Protein AF-A0A7Z2VV86-F1 (afdb_monomer_lite)

Foldseek 3Di:
DDDDDDDDPDDPPAPLDPVLLVVLLVVLLVVLLVLLLVLLVVLLPPDPPPSVVVLVVSLVVSLVVSCVSRLNDPVSLVPDDPQLSVLLVVLVVVVVVVVVVPPPDPVNVVVVCVVVPVVVVVPPCVPPCPVVVSVVVSVVSSVVSSVVSSVSSVSSSVSSVRSSVSVVVD

Organism: NCBI:txid2728020

Radius of gyration: 20.59 Å; chains: 1; bounding box: 60×25×56 Å

Secondary structure (DSSP, 8-state):
----------------SHHHHHHHHHHHHHHHH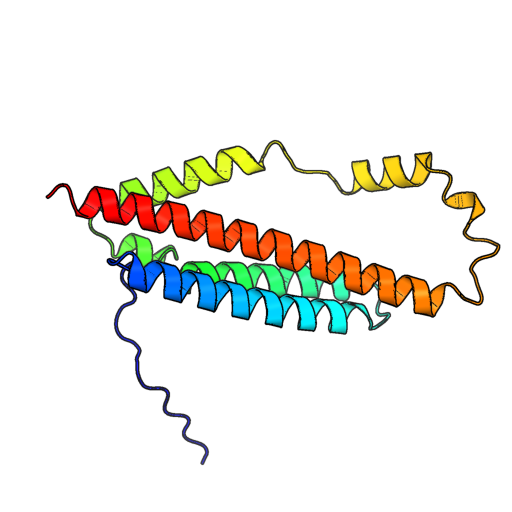HHHHHHHHHTTS--TTHHHHHHHHHHHHHHHHHHHHHT-SHHHHTTS-HHHHHHHHHHHHHHHHHHGGG---HHHHHHHHHHTTGGGTTTT-TTTHHHHHHHHHHHHHHHHHHHHHHHHHHHHHHHHHHHHHHHTT-

Sequence (170 aa):
MFKKKAKGGELVLLPVSSADLEKVREHCRAMVRKRAAIAAGVSAIPLPGIDVVSDLSSFAMMVEEINHAFGLTPDQIERLQPRMRVAAYQAVAALGGTLVGKLVTKELVLKLLQKSGARLVAKSAARVVPLAGQIASAAIGFALFRQMGYQHVEACTRVAQEVVLEAGKD

Structure (mmCIF, N/CA/C/O backbone):
data_AF-A0A7Z2VV86-F1
#
_entry.id   AF-A0A7Z2VV86-F1
#
loop_
_atom_site.group_PDB
_atom_site.id
_atom_site.type_symbol
_atom_site.label_atom_id
_atom_site.label_alt_id
_atom_site.label_comp_id
_atom_site.label_asym_id
_atom_site.label_entity_id
_atom_site.label_seq_id
_atom_site.pdbx_PDB_ins_code
_atom_site.Cartn_x
_atom_site.Cartn_y
_atom_site.Cartn_z
_atom_site.occupancy
_atom_site.B_iso_or_equiv
_atom_site.auth_seq_id
_atom_site.auth_comp_id
_atom_site.auth_asym_id
_atom_site.auth_atom_id
_atom_site.pdbx_PDB_model_num
ATOM 1 N N . MET A 1 1 ? -29.484 8.783 -21.612 1.00 36.69 1 MET A N 1
ATOM 2 C CA . MET A 1 1 ? -30.058 7.964 -20.520 1.00 36.69 1 MET A CA 1
ATOM 3 C C . MET A 1 1 ? -29.166 6.755 -20.266 1.00 36.69 1 MET A C 1
ATOM 5 O O . MET A 1 1 ? -29.299 5.773 -20.970 1.00 36.69 1 MET A O 1
ATOM 9 N N . PHE A 1 2 ? -28.270 6.806 -19.277 1.00 36.69 2 PHE A N 1
ATOM 10 C CA . PHE A 1 2 ? -27.655 5.603 -18.698 1.00 36.69 2 PHE A CA 1
ATOM 11 C C . PHE A 1 2 ? -27.577 5.797 -17.188 1.00 36.69 2 PHE A C 1
ATOM 13 O O . PHE A 1 2 ? -26.669 6.409 -16.636 1.00 36.69 2 PHE A O 1
ATOM 20 N N . LYS A 1 3 ? -28.645 5.346 -16.535 1.00 37.84 3 LYS A N 1
ATOM 21 C CA . LYS A 1 3 ? -28.881 5.434 -15.100 1.00 37.84 3 LYS A CA 1
ATOM 22 C C . LYS A 1 3 ? -28.173 4.249 -14.447 1.00 37.84 3 LYS A C 1
ATOM 24 O O . LYS A 1 3 ? -28.742 3.165 -14.363 1.00 37.84 3 LYS A O 1
ATOM 29 N N . LYS A 1 4 ? -26.927 4.429 -14.003 1.00 35.81 4 LYS A N 1
ATOM 30 C CA . LYS A 1 4 ? -26.238 3.417 -13.193 1.00 35.81 4 LYS A CA 1
ATOM 31 C C . LYS A 1 4 ? -26.683 3.574 -11.738 1.00 35.81 4 LYS A C 1
ATOM 33 O O . LYS A 1 4 ? -26.116 4.350 -10.981 1.00 35.81 4 LYS A O 1
ATOM 38 N N . LYS A 1 5 ? -27.745 2.854 -11.363 1.00 39.16 5 LYS A N 1
ATOM 39 C CA . LYS A 1 5 ? -28.044 2.562 -9.956 1.00 39.16 5 LYS A CA 1
ATOM 40 C C . LYS A 1 5 ? -26.998 1.565 -9.454 1.00 39.16 5 LYS A C 1
ATOM 42 O O . LYS A 1 5 ? -27.021 0.413 -9.873 1.00 39.16 5 LYS A O 1
ATOM 47 N N . ALA A 1 6 ? -26.140 1.987 -8.534 1.00 34.81 6 ALA A N 1
ATOM 48 C CA . ALA A 1 6 ? -25.499 1.082 -7.590 1.00 34.81 6 ALA A CA 1
ATOM 49 C C . ALA A 1 6 ? -26.159 1.316 -6.225 1.00 34.81 6 ALA A C 1
ATOM 51 O O . ALA A 1 6 ? -26.020 2.376 -5.622 1.00 34.81 6 ALA A O 1
ATOM 52 N N . LYS A 1 7 ? -26.981 0.343 -5.822 1.00 35.88 7 LYS A N 1
ATOM 53 C CA . LYS A 1 7 ? -27.509 0.180 -4.464 1.00 35.88 7 LYS A CA 1
ATOM 54 C C . LYS A 1 7 ? -26.344 -0.074 -3.500 1.00 35.88 7 LYS A C 1
ATOM 56 O O . LYS A 1 7 ? -25.443 -0.824 -3.864 1.00 35.88 7 LYS A O 1
ATOM 61 N N . GLY A 1 8 ? -26.458 0.430 -2.271 1.00 29.48 8 GLY A N 1
ATOM 62 C CA . GLY A 1 8 ? -25.732 -0.116 -1.117 1.00 29.48 8 GLY A CA 1
ATOM 63 C C . GLY A 1 8 ? -24.716 0.812 -0.459 1.00 29.48 8 GLY A C 1
ATOM 64 O O . GLY A 1 8 ? -23.644 0.356 -0.089 1.00 29.48 8 GLY A O 1
ATOM 65 N N . GLY A 1 9 ? -25.034 2.100 -0.317 1.00 33.22 9 GLY A N 1
ATOM 66 C CA . GLY A 1 9 ? -24.414 2.939 0.708 1.00 33.22 9 GLY A CA 1
ATOM 67 C C . GLY A 1 9 ? -25.098 2.669 2.044 1.00 33.22 9 GLY A C 1
ATOM 68 O O . GLY A 1 9 ? -25.996 3.409 2.427 1.00 33.22 9 GLY A O 1
ATOM 69 N N . GLU A 1 10 ? -24.723 1.580 2.704 1.00 38.56 10 GLU A N 1
ATOM 70 C CA . GLU A 1 10 ? -25.047 1.330 4.106 1.00 38.56 10 GLU A CA 1
ATOM 71 C C . GLU A 1 10 ? -23.717 1.364 4.856 1.00 38.56 10 GLU A C 1
ATOM 73 O O . GLU A 1 10 ? -22.748 0.747 4.417 1.00 38.56 10 GLU A O 1
ATOM 78 N N . LEU A 1 11 ? -23.654 2.209 5.885 1.00 41.78 11 LEU A N 1
ATOM 79 C CA . LEU A 1 11 ? -22.496 2.506 6.724 1.00 41.78 11 LEU A CA 1
ATOM 80 C C . LEU A 1 11 ? -21.524 1.319 6.844 1.00 41.78 11 LEU A C 1
ATOM 82 O O . LEU A 1 11 ? -21.769 0.402 7.623 1.00 41.78 11 LEU A O 1
ATOM 86 N N . VAL A 1 12 ? -20.372 1.378 6.169 1.00 48.00 12 VAL A N 1
ATOM 87 C CA . VAL A 1 12 ? -19.219 0.564 6.577 1.00 48.00 12 VAL A CA 1
ATOM 88 C C . VAL A 1 12 ? -18.638 1.231 7.824 1.00 48.00 12 VAL A C 1
ATOM 90 O O . VAL A 1 12 ? -17.653 1.966 7.777 1.00 48.00 12 VAL A O 1
ATOM 93 N N . LEU A 1 13 ? -19.351 1.051 8.937 1.00 58.38 13 LEU A N 1
ATOM 94 C CA . LEU A 1 13 ? -18.739 0.946 10.252 1.00 58.38 13 LEU A CA 1
ATOM 95 C C . LEU A 1 13 ? -17.839 -0.293 10.186 1.00 58.38 13 LEU A C 1
ATOM 97 O O . LEU A 1 13 ? -18.216 -1.269 9.536 1.00 58.38 13 LEU A O 1
ATOM 101 N N . LEU A 1 14 ? -16.640 -0.195 10.767 1.00 62.56 14 LEU A N 1
ATOM 102 C CA . LEU A 1 14 ? -15.593 -1.229 10.811 1.00 62.56 14 LEU A CA 1
ATOM 103 C C . LEU A 1 14 ? -16.153 -2.655 10.678 1.00 62.56 14 LEU A C 1
ATOM 105 O O . LEU A 1 14 ? -17.114 -2.963 11.381 1.00 62.56 14 LEU A O 1
ATOM 109 N N . PRO A 1 15 ? -15.577 -3.539 9.842 1.00 64.00 15 PRO A N 1
ATOM 110 C CA . PRO A 1 15 ? -16.069 -4.908 9.718 1.00 64.00 15 PRO A CA 1
ATOM 111 C C . PRO A 1 15 ? -16.048 -5.601 11.092 1.00 64.00 15 PRO A C 1
ATOM 113 O O . PRO A 1 15 ? -14.996 -6.001 11.582 1.00 64.00 15 PRO A O 1
ATOM 116 N N . VAL A 1 16 ? -17.223 -5.699 11.723 1.00 64.12 16 VAL A N 1
ATOM 117 C CA . VAL A 1 16 ? -17.402 -6.109 13.129 1.00 64.12 16 VAL A CA 1
ATOM 118 C C . VAL A 1 16 ? -17.264 -7.617 13.347 1.00 64.12 16 VAL A C 1
ATOM 120 O O . VAL A 1 16 ? -17.139 -8.061 14.484 1.00 64.12 16 VAL A O 1
ATOM 123 N N . SER A 1 17 ? -17.259 -8.418 12.276 1.00 69.31 17 SER A N 1
ATOM 124 C CA . SER A 1 17 ? -17.049 -9.865 12.345 1.00 69.31 17 SER A CA 1
ATOM 125 C C . SER A 1 17 ? -15.745 -10.277 11.657 1.00 69.31 17 SER A C 1
ATOM 127 O O . SER A 1 17 ? -15.350 -9.712 10.635 1.00 69.31 17 SER A O 1
ATOM 129 N N . SER A 1 18 ? -15.082 -11.310 12.187 1.00 72.88 18 SER A N 1
ATOM 130 C CA . SER A 1 18 ? -13.857 -11.873 11.598 1.00 72.88 18 SER A CA 1
ATOM 131 C C . SER A 1 18 ? -14.073 -12.375 10.165 1.00 72.88 18 SER A C 1
ATOM 133 O O . SER A 1 18 ? -13.192 -12.232 9.317 1.00 72.88 18 SER A O 1
ATOM 135 N N . ALA A 1 19 ? -15.265 -12.907 9.875 1.00 75.44 19 ALA A N 1
ATOM 136 C CA . ALA A 1 19 ? -15.654 -13.354 8.543 1.00 75.44 19 ALA A CA 1
ATOM 137 C C . ALA A 1 19 ? -15.825 -12.186 7.557 1.00 75.44 19 ALA A C 1
ATOM 139 O O . ALA A 1 19 ? -15.465 -12.318 6.388 1.00 75.44 19 ALA A O 1
ATOM 140 N N . ASP A 1 20 ? -16.349 -11.043 8.002 1.00 83.38 20 ASP A N 1
ATOM 141 C CA . ASP A 1 20 ? -16.491 -9.862 7.144 1.00 83.38 20 ASP A CA 1
ATOM 142 C C . ASP A 1 20 ? -15.155 -9.157 6.926 1.00 83.38 20 ASP A C 1
ATOM 144 O O . ASP A 1 20 ? -14.871 -8.693 5.822 1.00 83.38 20 ASP A O 1
ATOM 148 N N . LEU A 1 21 ? -14.287 -9.171 7.934 1.00 85.56 21 LEU A N 1
ATOM 149 C CA . LEU A 1 21 ? -12.943 -8.623 7.833 1.00 85.56 21 LEU A CA 1
ATOM 150 C C . LEU A 1 21 ? -12.075 -9.399 6.825 1.00 85.56 21 LEU A C 1
ATOM 152 O O . LEU A 1 21 ? -11.383 -8.777 6.018 1.00 85.56 21 LEU A O 1
ATOM 156 N N . GLU A 1 22 ? -12.171 -10.733 6.775 1.00 88.12 22 GLU A N 1
ATOM 157 C CA . GLU A 1 22 ? -11.463 -11.524 5.754 1.00 88.12 22 GLU A CA 1
ATOM 158 C C . GLU A 1 22 ? -12.023 -11.284 4.339 1.00 88.12 22 GLU A C 1
ATOM 160 O O . GLU A 1 22 ? -11.258 -11.189 3.377 1.00 88.12 22 GLU A O 1
ATOM 165 N N . LYS A 1 23 ? -13.343 -11.090 4.186 1.00 89.81 23 LYS A N 1
ATOM 166 C CA . LYS A 1 23 ? -13.935 -10.705 2.888 1.00 89.81 23 LYS A CA 1
ATOM 167 C C . LYS A 1 23 ? -13.410 -9.352 2.408 1.00 89.81 23 LYS A C 1
ATOM 169 O O . LYS A 1 23 ? -13.062 -9.220 1.234 1.00 89.81 23 LYS A O 1
ATOM 174 N N . VAL A 1 24 ? -13.341 -8.356 3.297 1.00 89.94 24 VAL A N 1
ATOM 175 C CA . VAL A 1 24 ? -12.794 -7.024 2.981 1.00 89.94 24 VAL A CA 1
ATOM 176 C C . VAL A 1 24 ? -11.317 -7.134 2.605 1.00 89.94 24 VAL A C 1
ATOM 178 O O . VAL A 1 24 ? -10.894 -6.578 1.590 1.00 89.94 24 VAL A O 1
ATOM 181 N N . ARG A 1 25 ? -10.536 -7.918 3.354 1.00 91.88 25 ARG A N 1
ATOM 182 C CA . ARG A 1 25 ? -9.122 -8.178 3.062 1.00 91.88 25 ARG A CA 1
ATOM 183 C C . ARG A 1 25 ? -8.916 -8.778 1.671 1.00 91.88 25 ARG A C 1
ATOM 185 O O . ARG A 1 25 ? -8.099 -8.263 0.903 1.00 91.88 25 ARG A O 1
ATOM 192 N N . GLU A 1 26 ? -9.655 -9.828 1.316 1.00 94.25 26 GLU A N 1
ATOM 193 C CA . GLU A 1 26 ? -9.540 -10.455 -0.007 1.00 94.25 26 GLU A CA 1
ATOM 194 C C . GLU A 1 26 ? -10.033 -9.542 -1.135 1.00 94.25 26 GLU A C 1
ATOM 196 O O . GLU A 1 26 ? -9.399 -9.471 -2.194 1.00 94.25 26 GLU A O 1
ATOM 201 N N . HIS A 1 27 ? -11.093 -8.764 -0.897 1.00 92.38 27 HIS A N 1
ATOM 202 C CA . HIS A 1 27 ? -11.547 -7.737 -1.832 1.00 92.38 27 HIS A CA 1
ATOM 203 C C . HIS A 1 27 ? -10.443 -6.705 -2.119 1.00 92.38 27 HIS A C 1
ATOM 205 O O . HIS A 1 27 ? -10.109 -6.446 -3.281 1.00 92.38 27 HIS A O 1
ATOM 211 N N . CYS A 1 28 ? -9.812 -6.172 -1.072 1.00 92.50 28 CYS A N 1
ATOM 212 C CA . CYS A 1 28 ? -8.714 -5.219 -1.194 1.00 92.50 28 CYS A CA 1
ATOM 213 C C . CYS A 1 28 ? -7.492 -5.842 -1.888 1.00 92.50 28 CYS A C 1
ATOM 215 O O . CYS A 1 28 ? -6.902 -5.222 -2.771 1.00 92.50 28 CYS A O 1
ATOM 217 N N . ARG A 1 29 ? -7.136 -7.098 -1.588 1.00 95.38 29 ARG A N 1
ATOM 218 C CA . ARG A 1 29 ? -6.053 -7.811 -2.294 1.00 95.38 29 ARG A CA 1
ATOM 219 C C . ARG A 1 29 ? -6.341 -7.965 -3.786 1.00 95.38 29 ARG A C 1
ATOM 221 O O . ARG A 1 29 ? -5.442 -7.774 -4.606 1.00 95.38 29 ARG A O 1
ATOM 228 N N . ALA A 1 30 ? -7.574 -8.294 -4.168 1.00 95.38 30 ALA A N 1
ATOM 229 C CA . ALA A 1 30 ? -7.971 -8.362 -5.573 1.00 95.38 30 ALA A CA 1
ATOM 230 C C . ALA A 1 30 ? -7.854 -6.993 -6.268 1.00 95.38 30 ALA A C 1
ATOM 232 O O . ALA A 1 30 ? -7.331 -6.909 -7.383 1.00 95.38 30 ALA A O 1
ATOM 233 N N . MET A 1 31 ? -8.259 -5.916 -5.589 1.00 93.44 31 MET A N 1
ATOM 234 C CA . MET A 1 31 ? -8.091 -4.544 -6.071 1.00 93.44 31 MET A CA 1
ATOM 235 C C . MET A 1 31 ? -6.611 -4.178 -6.269 1.00 93.44 31 MET A C 1
ATOM 237 O O . MET A 1 31 ? -6.248 -3.681 -7.337 1.00 93.44 31 MET A O 1
ATOM 241 N N . VAL A 1 32 ? -5.748 -4.488 -5.294 1.00 93.69 32 VAL A N 1
ATOM 242 C CA . VAL A 1 32 ? -4.292 -4.269 -5.376 1.00 93.69 32 VAL A CA 1
ATOM 243 C C . VAL A 1 32 ? -3.703 -4.996 -6.587 1.00 93.69 32 VAL A C 1
ATOM 245 O O . VAL A 1 32 ? -2.977 -4.383 -7.365 1.00 93.69 32 VAL A O 1
ATOM 248 N N . ARG A 1 33 ? -4.045 -6.278 -6.802 1.00 93.81 33 ARG A N 1
ATOM 249 C CA . ARG A 1 33 ? -3.582 -7.050 -7.977 1.00 93.81 33 ARG A CA 1
ATOM 250 C C . ARG A 1 33 ? -3.963 -6.361 -9.286 1.00 93.81 33 ARG A C 1
ATOM 252 O O . ARG A 1 33 ? -3.134 -6.253 -10.187 1.00 93.81 33 ARG A O 1
ATOM 259 N N . LYS A 1 34 ? -5.209 -5.888 -9.383 1.00 92.25 34 LYS A N 1
ATOM 260 C CA . LYS A 1 34 ? -5.721 -5.208 -10.576 1.00 92.25 34 LYS A CA 1
ATOM 261 C C . LYS A 1 34 ? -4.982 -3.894 -10.837 1.00 92.25 34 LYS A C 1
ATOM 263 O O . LYS A 1 34 ? -4.578 -3.652 -11.969 1.00 92.25 34 LYS A O 1
ATOM 268 N N . ARG A 1 35 ? -4.771 -3.066 -9.809 1.00 89.62 35 ARG A N 1
ATOM 269 C CA . ARG A 1 35 ? -4.043 -1.792 -9.940 1.00 89.62 35 ARG A CA 1
ATOM 270 C C . ARG A 1 35 ? -2.570 -1.988 -10.248 1.00 89.62 35 ARG A C 1
ATOM 272 O O . ARG A 1 35 ? -2.063 -1.298 -11.118 1.00 89.62 35 ARG A O 1
ATOM 279 N N . ALA A 1 36 ? -1.924 -2.965 -9.616 1.00 88.19 36 ALA A N 1
ATOM 280 C CA . ALA A 1 36 ? -0.544 -3.324 -9.921 1.00 88.19 36 ALA A CA 1
ATOM 281 C C . ALA A 1 36 ? -0.382 -3.692 -11.404 1.00 88.19 36 ALA A C 1
ATOM 283 O O . ALA A 1 36 ? 0.576 -3.267 -12.043 1.00 88.19 36 ALA A O 1
ATOM 284 N N . ALA A 1 37 ? -1.329 -4.455 -11.967 1.00 90.12 37 ALA A N 1
ATOM 285 C CA . ALA A 1 37 ? -1.311 -4.817 -13.383 1.00 90.12 37 ALA A CA 1
ATOM 286 C C . ALA A 1 37 ? -1.508 -3.599 -14.302 1.00 90.12 37 ALA A C 1
ATOM 288 O O . ALA A 1 37 ? -0.837 -3.497 -15.326 1.00 90.12 37 ALA A O 1
ATOM 289 N N . ILE A 1 38 ? -2.395 -2.669 -13.929 1.00 87.88 38 ILE A N 1
ATOM 290 C CA . ILE A 1 38 ? -2.600 -1.414 -14.668 1.00 87.88 38 ILE A CA 1
ATOM 291 C C . ILE A 1 38 ? -1.331 -0.554 -14.625 1.00 87.88 38 ILE A C 1
ATOM 293 O O . ILE A 1 38 ? -0.873 -0.132 -15.681 1.00 87.88 38 ILE A O 1
ATOM 297 N N . ALA A 1 39 ? -0.746 -0.348 -13.441 1.00 82.69 39 ALA A N 1
ATOM 298 C CA . ALA A 1 39 ? 0.478 0.432 -13.255 1.00 82.69 39 ALA A CA 1
ATOM 299 C C . ALA A 1 39 ? 1.624 -0.132 -14.105 1.00 82.69 39 ALA A C 1
ATOM 301 O O . ALA A 1 39 ? 2.170 0.570 -14.945 1.00 82.69 39 ALA A O 1
ATOM 302 N N . ALA A 1 40 ? 1.872 -1.443 -14.025 1.00 83.94 40 ALA A N 1
ATOM 303 C CA . ALA A 1 40 ? 2.892 -2.101 -14.841 1.00 83.94 40 ALA A CA 1
ATOM 304 C C . ALA A 1 40 ? 2.656 -1.962 -16.358 1.00 83.94 40 ALA A C 1
ATOM 306 O O . ALA A 1 40 ? 3.614 -1.929 -17.129 1.00 83.94 40 ALA A O 1
ATOM 307 N N . GLY A 1 41 ? 1.394 -1.878 -16.794 1.00 82.38 41 GLY A N 1
ATOM 308 C CA . GLY A 1 41 ? 1.043 -1.591 -18.184 1.00 82.38 41 GLY A CA 1
ATOM 309 C C . GLY A 1 41 ? 1.311 -0.139 -18.590 1.00 82.38 41 GLY A C 1
ATOM 310 O O . GLY A 1 41 ? 1.776 0.101 -19.702 1.00 82.38 41 GLY A O 1
ATOM 311 N N . VAL A 1 42 ? 1.060 0.825 -17.698 1.00 77.44 42 VAL A N 1
ATOM 312 C CA . VAL A 1 42 ? 1.355 2.251 -17.922 1.00 77.44 42 VAL A CA 1
ATOM 313 C C . VAL A 1 42 ? 2.867 2.489 -17.981 1.00 77.44 42 VAL A C 1
ATOM 315 O O . VAL A 1 42 ? 3.325 3.183 -18.887 1.00 77.44 42 VAL A O 1
ATOM 318 N N . SER A 1 43 ? 3.650 1.827 -17.124 1.00 69.00 43 SER A N 1
ATOM 319 C CA . SER A 1 43 ? 5.119 1.919 -17.112 1.00 69.00 43 SER A CA 1
ATOM 320 C C . SER A 1 43 ? 5.807 1.317 -18.334 1.00 69.00 43 SER A C 1
ATOM 322 O O . SER A 1 43 ? 6.979 1.589 -18.589 1.00 69.00 43 SER A O 1
ATOM 324 N N . ALA A 1 44 ? 5.096 0.508 -19.123 1.00 69.75 44 ALA A N 1
ATOM 325 C CA . ALA A 1 44 ? 5.594 0.028 -20.409 1.00 69.75 44 ALA A CA 1
ATOM 326 C C . ALA A 1 44 ? 5.578 1.122 -21.494 1.00 69.75 44 ALA A C 1
ATOM 328 O O . ALA A 1 44 ? 6.157 0.933 -22.563 1.00 69.75 44 ALA A O 1
ATOM 329 N N . ILE A 1 45 ? 4.923 2.263 -21.248 1.00 71.44 45 ILE A N 1
ATOM 330 C CA . ILE A 1 45 ? 4.903 3.395 -22.172 1.00 71.44 45 ILE A CA 1
ATOM 331 C C . ILE A 1 45 ? 6.167 4.238 -21.923 1.00 71.44 45 ILE A C 1
ATOM 333 O O . ILE A 1 45 ? 6.319 4.796 -20.835 1.00 71.44 45 ILE A O 1
ATOM 337 N N . PRO A 1 46 ? 7.077 4.386 -22.908 1.00 61.84 46 PRO A N 1
ATOM 338 C CA . PRO A 1 46 ? 8.349 5.083 -22.726 1.00 61.84 46 PRO A CA 1
ATOM 339 C C . PRO A 1 46 ? 8.161 6.611 -22.730 1.00 61.84 46 PRO A C 1
ATOM 341 O O . PRO A 1 46 ? 8.595 7.304 -23.650 1.00 61.84 46 PRO A O 1
ATOM 344 N N . LEU A 1 47 ? 7.501 7.146 -21.699 1.00 70.94 47 LEU A N 1
ATOM 345 C CA . LEU A 1 47 ? 7.313 8.580 -21.484 1.00 70.94 47 LEU A CA 1
ATOM 346 C C . LEU A 1 47 ? 8.101 9.043 -20.249 1.00 70.94 47 LEU A C 1
ATOM 348 O O . LEU A 1 47 ? 7.765 8.669 -19.122 1.00 70.94 47 LEU A O 1
ATOM 352 N N . PRO A 1 48 ? 9.147 9.871 -20.422 1.00 65.69 48 PRO A N 1
ATOM 353 C CA . PRO A 1 48 ? 9.976 10.310 -19.308 1.00 65.69 48 PRO A CA 1
ATOM 354 C C . PRO A 1 48 ? 9.163 11.141 -18.303 1.00 65.69 48 PRO A C 1
ATOM 356 O O . PRO A 1 48 ? 8.523 12.124 -18.661 1.00 65.69 48 PRO A O 1
ATOM 359 N N . GLY A 1 49 ? 9.209 10.751 -17.025 1.00 64.44 49 GLY A N 1
ATOM 360 C CA . GLY A 1 49 ? 8.665 11.517 -15.894 1.00 64.44 49 GLY A CA 1
ATOM 361 C C . GLY A 1 49 ? 7.176 11.319 -15.578 1.00 64.44 49 GLY A C 1
ATOM 362 O O . GLY A 1 49 ? 6.782 11.559 -14.440 1.00 64.44 49 GLY A O 1
ATOM 363 N N . ILE A 1 50 ? 6.362 10.838 -16.521 1.00 70.06 50 ILE A N 1
ATOM 364 C CA . ILE A 1 50 ? 4.912 10.634 -16.314 1.00 70.06 50 ILE A CA 1
ATOM 365 C C . ILE A 1 50 ? 4.632 9.391 -15.467 1.00 70.06 50 ILE A C 1
ATOM 367 O O . ILE A 1 50 ? 3.750 9.413 -14.608 1.00 70.06 50 ILE A O 1
ATOM 371 N N . ASP A 1 51 ? 5.411 8.336 -15.687 1.00 70.69 51 ASP A N 1
ATOM 372 C CA . ASP A 1 51 ? 5.264 7.042 -15.022 1.00 70.69 51 ASP A CA 1
ATOM 373 C C . ASP A 1 51 ? 5.342 7.167 -13.491 1.00 70.69 51 ASP A C 1
ATOM 375 O O . ASP A 1 51 ? 4.411 6.820 -12.775 1.00 70.69 51 ASP A O 1
ATOM 379 N N . VAL A 1 52 ? 6.375 7.851 -12.988 1.00 69.75 52 VAL A N 1
ATOM 380 C CA . VAL A 1 52 ? 6.605 8.039 -11.543 1.00 69.75 52 VAL A CA 1
ATOM 381 C C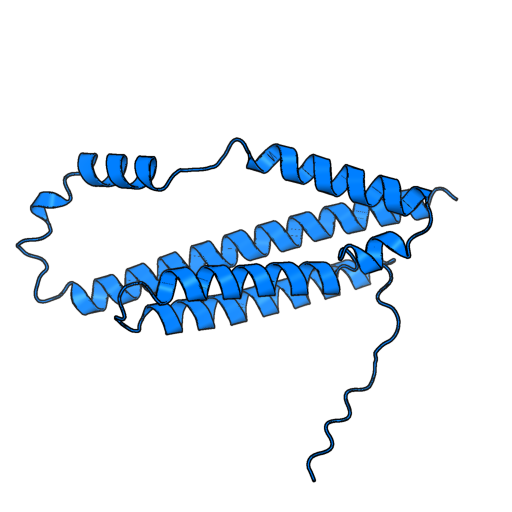 . VAL A 1 52 ? 5.468 8.806 -10.852 1.00 69.75 52 VAL A C 1
ATOM 383 O O . VAL A 1 52 ? 5.081 8.474 -9.731 1.00 69.75 52 VAL A O 1
ATOM 386 N N . VAL A 1 53 ? 4.932 9.849 -11.495 1.00 74.75 53 VAL A N 1
ATOM 387 C CA . VAL A 1 53 ? 3.831 10.654 -10.931 1.00 74.75 53 VAL A CA 1
ATOM 388 C C . VAL A 1 53 ? 2.516 9.872 -10.971 1.00 74.75 53 VAL A C 1
ATOM 390 O O . VAL A 1 53 ? 1.731 9.901 -10.016 1.00 74.75 53 VAL A O 1
ATOM 393 N N . SER A 1 54 ? 2.283 9.147 -12.063 1.00 75.06 54 SER A N 1
ATOM 394 C CA . SER A 1 54 ? 1.086 8.324 -12.246 1.00 75.06 54 SER A CA 1
ATOM 395 C C . SER A 1 54 ? 1.061 7.155 -11.262 1.00 75.06 54 SER A C 1
ATOM 397 O O . SER A 1 54 ? 0.017 6.878 -10.672 1.00 75.06 54 SER A O 1
ATOM 399 N N . ASP A 1 55 ? 2.212 6.537 -11.000 1.00 76.38 55 ASP A N 1
ATOM 400 C CA . ASP A 1 55 ? 2.362 5.465 -10.018 1.00 76.38 55 ASP A CA 1
ATOM 401 C C . ASP A 1 55 ? 2.091 5.951 -8.595 1.00 76.38 55 ASP A C 1
ATOM 403 O O . ASP A 1 55 ? 1.337 5.312 -7.858 1.00 76.38 55 ASP A O 1
ATOM 407 N N . LEU A 1 56 ? 2.642 7.109 -8.211 1.00 81.19 56 LEU A N 1
ATOM 408 C CA . LEU A 1 56 ? 2.432 7.661 -6.872 1.00 81.19 56 LEU A CA 1
ATOM 409 C C . LEU A 1 56 ? 0.971 8.060 -6.640 1.00 81.19 56 LEU A C 1
ATOM 411 O O . LEU A 1 56 ? 0.413 7.762 -5.585 1.00 81.19 56 LEU A O 1
ATOM 415 N N . SER A 1 57 ? 0.336 8.702 -7.623 1.00 83.75 57 SER A N 1
ATOM 416 C CA . SER A 1 57 ? -1.078 9.087 -7.521 1.00 83.75 57 SER A CA 1
ATOM 417 C C . SER A 1 57 ? -2.004 7.866 -7.504 1.00 83.75 57 SER A C 1
ATOM 419 O O . SER A 1 57 ? -2.883 7.777 -6.647 1.00 83.75 57 SER A O 1
ATOM 421 N N . SER A 1 58 ? -1.760 6.872 -8.364 1.00 83.56 58 SER A N 1
ATOM 422 C CA . SER A 1 58 ? -2.510 5.608 -8.378 1.00 83.56 58 SER A CA 1
ATOM 423 C C . SER A 1 58 ? -2.364 4.834 -7.068 1.00 83.56 58 SER A C 1
ATOM 425 O O . SER A 1 58 ? -3.333 4.236 -6.583 1.00 83.56 58 SER A O 1
ATOM 427 N N . PHE A 1 59 ? -1.166 4.858 -6.477 1.00 85.50 59 PHE A N 1
ATOM 428 C CA . PHE A 1 59 ? -0.903 4.256 -5.176 1.00 85.50 59 PHE A CA 1
ATOM 429 C C . PHE A 1 59 ? -1.621 5.008 -4.051 1.00 85.50 59 PHE A C 1
ATOM 431 O O . PHE A 1 59 ? -2.302 4.374 -3.250 1.00 85.50 59 PHE A O 1
ATOM 438 N N . ALA A 1 60 ? -1.555 6.343 -4.018 1.00 85.50 60 ALA A N 1
ATOM 439 C CA . ALA A 1 60 ? -2.261 7.155 -3.025 1.00 85.50 60 ALA A CA 1
ATOM 440 C C . ALA A 1 60 ? -3.781 6.925 -3.075 1.00 85.50 60 ALA A C 1
ATOM 442 O O . ALA A 1 60 ? -4.404 6.655 -2.052 1.00 85.50 60 ALA A O 1
ATOM 443 N N . MET A 1 61 ? -4.371 6.910 -4.274 1.00 86.38 61 MET A N 1
ATOM 444 C CA . MET A 1 61 ? -5.789 6.577 -4.446 1.00 86.38 61 MET A CA 1
ATOM 445 C C . MET A 1 61 ? -6.121 5.156 -3.976 1.00 86.38 61 MET A C 1
ATOM 447 O O . MET A 1 61 ? -7.222 4.899 -3.503 1.00 86.38 61 MET A O 1
ATOM 451 N N . MET A 1 62 ? -5.200 4.203 -4.143 1.00 90.38 62 MET A N 1
ATOM 452 C CA . MET A 1 62 ? -5.405 2.829 -3.678 1.00 90.38 62 MET A CA 1
ATOM 453 C C . MET A 1 62 ? -5.386 2.758 -2.155 1.00 90.38 62 MET A C 1
ATOM 455 O O . MET A 1 62 ? -6.213 2.062 -1.578 1.00 90.38 62 MET A O 1
ATOM 459 N N . VAL A 1 63 ? -4.458 3.471 -1.518 1.00 87.81 63 VAL A N 1
ATOM 460 C CA . VAL A 1 63 ? -4.385 3.586 -0.059 1.00 87.81 63 VAL A CA 1
ATOM 461 C C . VAL A 1 63 ? -5.699 4.137 0.491 1.00 87.81 63 VAL A C 1
ATOM 463 O O . VAL A 1 63 ? -6.261 3.530 1.399 1.00 87.81 63 VAL A O 1
ATOM 466 N N . GLU A 1 64 ? -6.235 5.203 -0.106 1.00 86.38 64 GLU A N 1
ATOM 467 C CA . GLU A 1 64 ? -7.527 5.773 0.295 1.00 86.38 64 GLU A CA 1
ATOM 468 C C . GLU A 1 64 ? -8.694 4.793 0.123 1.00 86.38 64 GLU A C 1
ATOM 470 O O . GLU A 1 64 ? -9.512 4.636 1.027 1.00 86.38 64 GLU A O 1
ATOM 475 N N . GLU A 1 65 ? -8.765 4.064 -0.993 1.00 87.75 65 GLU A N 1
ATOM 476 C CA . GLU A 1 65 ? -9.819 3.059 -1.195 1.00 87.75 65 GLU A CA 1
ATOM 477 C C . GLU A 1 65 ? -9.718 1.882 -0.225 1.00 87.75 65 GLU A C 1
ATOM 479 O O . GLU A 1 65 ? -10.744 1.387 0.245 1.00 87.75 65 GLU A O 1
ATOM 484 N N . ILE A 1 66 ? -8.497 1.455 0.113 1.00 87.25 66 ILE A N 1
ATOM 485 C CA . ILE A 1 66 ? -8.272 0.451 1.155 1.00 87.25 66 ILE A CA 1
ATOM 486 C C . ILE A 1 66 ? -8.749 1.006 2.503 1.00 87.25 66 ILE A C 1
ATOM 488 O O . ILE A 1 66 ? -9.540 0.347 3.174 1.00 87.25 66 ILE A O 1
ATOM 492 N N . ASN A 1 67 ? -8.346 2.224 2.879 1.00 85.75 67 ASN A N 1
ATOM 493 C CA . ASN A 1 67 ? -8.777 2.860 4.128 1.00 85.75 67 ASN A CA 1
ATOM 494 C C . ASN A 1 67 ? -10.307 2.936 4.207 1.00 85.75 67 ASN A C 1
ATOM 496 O O . ASN A 1 67 ? -10.892 2.545 5.215 1.00 85.75 67 ASN A O 1
ATOM 500 N N . HIS A 1 68 ? -10.962 3.355 3.124 1.00 87.50 68 HIS A N 1
ATOM 501 C CA . HIS A 1 68 ? -12.417 3.433 3.044 1.00 87.50 68 HIS A CA 1
ATOM 502 C C . HIS A 1 68 ? -13.088 2.063 3.192 1.00 87.50 68 HIS A C 1
ATOM 504 O O . HIS A 1 68 ? -14.076 1.938 3.918 1.00 87.50 68 HIS A O 1
ATOM 510 N N . ALA A 1 69 ? -12.554 1.027 2.536 1.00 85.75 69 ALA A N 1
ATOM 511 C CA . ALA A 1 69 ? -13.075 -0.337 2.627 1.00 85.75 69 ALA A CA 1
ATOM 512 C C . ALA A 1 69 ? -12.975 -0.915 4.048 1.00 85.75 69 ALA A C 1
ATOM 514 O O . ALA A 1 69 ? -13.851 -1.672 4.460 1.00 85.75 69 ALA A O 1
ATOM 515 N N . PHE A 1 70 ? -11.940 -0.537 4.802 1.00 84.62 70 PHE A N 1
ATOM 516 C CA . PHE A 1 70 ? -11.775 -0.930 6.201 1.00 84.62 70 PHE A CA 1
ATOM 517 C C . PHE A 1 70 ? -12.499 -0.015 7.199 1.00 84.62 70 PHE A C 1
ATOM 519 O O . PHE A 1 70 ? -12.522 -0.339 8.381 1.00 84.62 70 PHE A O 1
ATOM 526 N N . GLY A 1 71 ? -13.100 1.099 6.771 1.00 84.19 71 GLY A N 1
ATOM 527 C CA . GLY A 1 71 ? -13.720 2.053 7.698 1.00 84.19 71 GLY A CA 1
ATOM 528 C C . GLY A 1 71 ? -12.714 2.936 8.448 1.00 84.19 71 GLY A C 1
ATOM 529 O O . GLY A 1 71 ? -13.019 3.431 9.529 1.00 84.19 71 GLY A O 1
ATOM 530 N N . LEU A 1 72 ? -11.506 3.097 7.904 1.00 84.62 72 LEU A N 1
ATOM 531 C CA . LEU A 1 72 ? -10.358 3.757 8.533 1.00 84.62 72 LEU A CA 1
ATOM 532 C C . LEU A 1 72 ? -10.031 5.128 7.920 1.00 84.62 72 LEU A C 1
ATOM 534 O O . LEU A 1 72 ? -8.944 5.657 8.147 1.00 84.62 72 LEU A O 1
ATOM 538 N N . THR A 1 73 ? -10.935 5.720 7.134 1.00 85.56 73 THR A N 1
ATOM 539 C CA . THR A 1 73 ? -10.767 7.130 6.733 1.00 85.56 73 THR A CA 1
ATOM 540 C C . THR A 1 73 ? -10.966 8.053 7.940 1.00 85.56 73 THR A C 1
ATOM 542 O O . THR A 1 73 ? -11.700 7.685 8.862 1.00 85.56 73 THR A O 1
ATOM 545 N N . PRO A 1 74 ? -10.364 9.259 7.955 1.00 81.94 74 PRO A N 1
ATOM 546 C CA . PRO A 1 74 ? -10.544 10.214 9.050 1.00 81.94 74 PRO A CA 1
ATOM 547 C C . PRO A 1 74 ? -12.023 10.463 9.383 1.00 81.94 74 PRO A C 1
ATOM 549 O O . PRO A 1 74 ? -12.426 10.302 10.532 1.00 81.94 74 PRO A O 1
ATOM 552 N N . ASP A 1 75 ? -12.853 10.704 8.362 1.00 81.12 75 ASP A N 1
ATOM 553 C CA . ASP A 1 75 ? -14.297 10.927 8.518 1.00 81.12 75 ASP A CA 1
ATOM 554 C C . ASP A 1 75 ? -15.042 9.714 9.104 1.00 81.12 75 ASP A C 1
ATOM 556 O O . ASP A 1 75 ? -16.052 9.872 9.793 1.00 81.12 75 ASP A O 1
ATOM 560 N N . GLN A 1 76 ? -14.589 8.488 8.816 1.00 81.62 76 GLN A N 1
ATOM 561 C CA . GLN A 1 76 ? -15.177 7.262 9.369 1.00 81.62 76 GLN A CA 1
A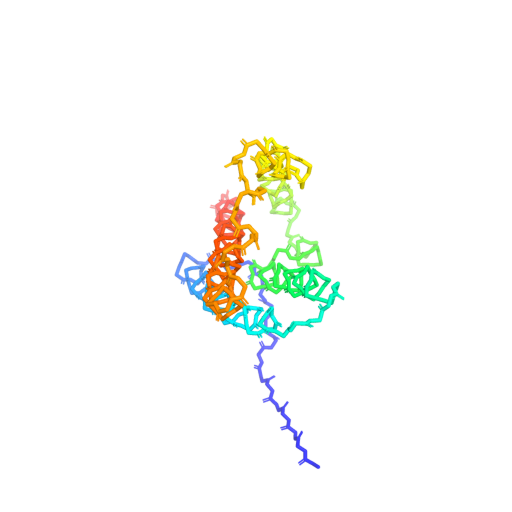TOM 562 C C . GLN A 1 76 ? -14.723 7.028 10.815 1.00 81.62 76 GLN A C 1
ATOM 564 O O . GLN A 1 76 ? -15.552 6.685 11.658 1.00 81.62 76 GLN A O 1
ATOM 569 N N . ILE A 1 77 ? -13.446 7.281 11.122 1.00 82.31 77 ILE A N 1
ATOM 570 C CA . ILE A 1 77 ? -12.883 7.187 12.477 1.00 82.31 77 ILE A CA 1
ATOM 571 C C . ILE A 1 77 ? -13.552 8.203 13.416 1.00 82.31 77 ILE A C 1
ATOM 573 O O . ILE A 1 77 ? -13.886 7.883 14.559 1.00 82.31 77 ILE A O 1
ATOM 577 N N . GLU A 1 78 ? -13.825 9.414 12.934 1.00 82.50 78 GLU A N 1
ATOM 578 C CA . GLU A 1 78 ? -14.531 10.449 13.695 1.00 82.50 78 GLU A CA 1
ATOM 579 C C . GLU A 1 78 ? -15.983 10.087 14.028 1.00 82.50 78 GLU A C 1
ATOM 581 O O . GLU A 1 78 ? -16.541 10.603 14.995 1.00 82.50 78 GLU A O 1
ATOM 586 N N . ARG A 1 79 ? -16.600 9.163 13.288 1.00 84.00 79 ARG A N 1
ATOM 587 C CA . ARG A 1 79 ? -17.953 8.663 13.583 1.00 84.00 79 ARG A CA 1
ATOM 588 C C . ARG A 1 79 ? -17.959 7.508 14.582 1.00 84.00 79 ARG A C 1
ATOM 590 O O . ARG A 1 79 ? -19.029 7.123 15.047 1.00 84.00 79 ARG A O 1
ATOM 597 N N . LEU A 1 80 ? -16.792 6.963 14.927 1.00 79.69 80 LEU A N 1
ATOM 598 C CA . LEU A 1 80 ? -16.671 5.931 15.952 1.00 79.69 80 LEU A CA 1
ATOM 599 C C . LEU A 1 80 ? -16.920 6.505 17.347 1.00 79.69 80 LEU A C 1
ATOM 601 O O . LEU A 1 80 ? -16.699 7.696 17.613 1.00 79.69 80 LEU A O 1
ATOM 605 N N . GLN A 1 81 ? -17.319 5.614 18.257 1.00 81.62 81 GLN A N 1
ATOM 606 C CA . GLN A 1 81 ? -17.401 5.920 19.681 1.00 81.62 81 GLN A CA 1
ATOM 607 C C . GLN A 1 81 ? -16.036 6.406 20.208 1.00 81.62 81 GLN A C 1
ATOM 609 O O . GLN A 1 81 ? -15.001 5.931 19.728 1.00 81.62 81 GLN A O 1
ATOM 614 N N . PRO A 1 82 ? -15.993 7.308 21.210 1.00 83.06 82 PRO A N 1
ATOM 615 C CA . PRO A 1 82 ? -14.748 7.931 21.669 1.00 83.06 82 PRO A CA 1
ATOM 616 C C . PRO A 1 82 ? -13.634 6.932 22.009 1.00 83.06 82 PRO A C 1
ATOM 618 O O . PRO A 1 82 ? -12.484 7.138 21.627 1.00 83.06 82 PRO A O 1
ATOM 621 N N . ARG A 1 83 ? -13.977 5.814 22.660 1.00 79.50 83 ARG A N 1
ATOM 622 C CA . ARG A 1 83 ? -13.021 4.760 23.028 1.00 79.50 83 ARG A CA 1
ATOM 623 C C . ARG A 1 83 ? -12.424 4.060 21.801 1.00 79.50 83 ARG A C 1
ATOM 625 O O . ARG A 1 83 ? -11.206 3.954 21.687 1.00 79.50 83 ARG A O 1
ATOM 632 N N . MET A 1 84 ? -13.269 3.657 20.852 1.00 78.50 84 MET A N 1
ATOM 633 C CA . MET A 1 84 ? -12.848 3.027 19.591 1.00 78.50 84 MET A CA 1
ATOM 634 C C . MET A 1 84 ? -12.026 3.979 18.715 1.00 78.50 84 MET A C 1
ATOM 636 O O . MET A 1 84 ? -11.072 3.558 18.067 1.00 78.50 84 MET A O 1
ATOM 640 N N . ARG A 1 85 ? -12.362 5.274 18.723 1.00 83.31 85 ARG A N 1
ATOM 641 C CA . ARG A 1 85 ? -11.610 6.314 18.014 1.00 83.31 85 ARG A CA 1
ATOM 642 C C . ARG A 1 85 ? -10.176 6.420 18.527 1.00 83.31 85 ARG A C 1
ATOM 644 O O . ARG A 1 85 ? -9.241 6.447 17.732 1.00 83.31 85 ARG A O 1
ATOM 651 N N . VAL A 1 86 ? -9.999 6.457 19.849 1.00 85.00 86 VAL A N 1
ATOM 652 C CA . VAL A 1 86 ? -8.670 6.490 20.478 1.00 85.00 86 VAL A CA 1
ATOM 653 C C . VAL A 1 86 ? -7.874 5.232 20.124 1.00 85.00 86 VAL A C 1
ATOM 655 O O . VAL A 1 86 ? -6.717 5.352 19.725 1.00 85.00 86 VAL A O 1
ATOM 658 N N . ALA A 1 87 ? -8.498 4.051 20.188 1.00 82.75 87 ALA A N 1
ATOM 659 C CA . ALA A 1 87 ? -7.862 2.793 19.796 1.00 82.75 87 ALA A CA 1
ATOM 660 C C . ALA A 1 87 ? -7.412 2.804 18.323 1.00 82.75 87 ALA A C 1
ATOM 662 O O . ALA A 1 87 ? -6.272 2.454 18.030 1.00 82.75 87 ALA A O 1
ATOM 663 N N . ALA A 1 88 ? -8.260 3.287 17.407 1.00 82.00 88 ALA A N 1
ATOM 664 C CA . ALA A 1 88 ? -7.930 3.388 15.986 1.00 82.00 88 ALA A CA 1
ATOM 665 C C . ALA A 1 88 ? -6.703 4.283 15.743 1.00 82.00 88 ALA A C 1
ATOM 667 O O . ALA A 1 88 ? -5.772 3.877 15.050 1.00 82.00 88 ALA A O 1
ATOM 668 N N . TYR A 1 89 ? -6.654 5.474 16.352 1.00 84.44 89 TYR A N 1
ATOM 669 C CA . TYR A 1 89 ? -5.499 6.367 16.207 1.00 84.44 89 TYR A CA 1
ATOM 670 C C . TYR A 1 89 ? -4.219 5.797 16.827 1.00 84.44 89 TYR A C 1
ATOM 672 O O . TYR A 1 89 ? -3.147 5.949 16.242 1.00 84.44 89 TYR A O 1
ATOM 680 N N . GLN A 1 90 ? -4.309 5.122 17.977 1.00 84.31 90 GLN A N 1
ATOM 681 C CA . GLN A 1 90 ? -3.153 4.476 18.606 1.00 84.31 90 GLN A CA 1
ATOM 682 C C . GLN A 1 90 ? -2.600 3.336 17.743 1.00 84.31 90 GLN A C 1
ATOM 684 O O . GLN A 1 90 ? -1.392 3.279 17.511 1.00 84.31 90 GLN A O 1
ATOM 689 N N . ALA A 1 91 ? -3.477 2.485 17.208 1.00 81.06 91 ALA A N 1
ATOM 690 C CA . ALA A 1 91 ? -3.113 1.395 16.309 1.00 81.06 91 ALA A CA 1
ATOM 691 C C . ALA A 1 91 ? -2.454 1.917 15.018 1.00 81.06 91 ALA A C 1
ATOM 693 O O . ALA A 1 91 ? -1.401 1.430 14.596 1.00 81.06 91 ALA A O 1
ATOM 694 N N . VAL A 1 92 ? -3.016 2.975 14.419 1.00 79.50 92 VAL A N 1
ATOM 695 C CA . VAL A 1 92 ? -2.431 3.646 13.244 1.00 79.50 92 VAL A CA 1
ATOM 696 C C . VAL A 1 92 ? -1.049 4.231 13.566 1.00 79.50 92 VAL A C 1
ATOM 698 O O . VAL A 1 92 ? -0.105 4.036 12.797 1.00 79.50 92 VAL A O 1
ATOM 701 N N . ALA A 1 93 ? -0.893 4.906 14.709 1.00 79.56 93 ALA A N 1
ATOM 702 C CA . ALA A 1 93 ? 0.385 5.482 15.129 1.00 79.56 93 ALA A CA 1
ATOM 703 C C . ALA A 1 93 ? 1.461 4.408 15.381 1.00 79.56 93 ALA A C 1
ATOM 705 O O . ALA A 1 93 ? 2.612 4.577 14.967 1.00 79.56 93 ALA A O 1
ATOM 706 N N . ALA A 1 94 ? 1.086 3.281 15.994 1.00 72.06 94 ALA A N 1
ATOM 707 C CA . ALA A 1 94 ? 1.978 2.148 16.231 1.00 72.06 94 ALA A CA 1
ATOM 708 C C . ALA A 1 94 ? 2.504 1.541 14.918 1.00 72.06 94 ALA A C 1
ATOM 710 O O . ALA A 1 94 ? 3.685 1.202 14.812 1.00 72.06 94 ALA A O 1
ATOM 711 N N . LEU A 1 95 ? 1.661 1.466 13.884 1.00 67.31 95 LEU A N 1
ATOM 712 C CA . LEU A 1 95 ? 2.064 0.997 12.557 1.00 67.31 95 LEU A CA 1
ATOM 713 C C . LEU A 1 95 ? 2.972 2.003 11.838 1.00 67.31 95 LEU A C 1
ATOM 715 O O . LEU A 1 95 ? 3.987 1.603 11.260 1.00 67.31 95 LEU A O 1
ATOM 719 N N . GLY A 1 96 ? 2.670 3.303 11.928 1.00 63.50 96 GLY A N 1
ATOM 720 C CA . GLY A 1 96 ? 3.480 4.375 11.338 1.00 63.50 96 GLY A CA 1
ATOM 721 C C . GLY A 1 96 ? 4.908 4.442 11.894 1.00 63.50 96 GLY A C 1
ATOM 722 O O . GLY A 1 96 ? 5.860 4.630 11.133 1.00 63.50 96 GLY A O 1
ATOM 723 N N . GLY A 1 97 ? 5.082 4.189 13.197 1.00 58.47 97 GLY A N 1
ATOM 724 C CA . GLY A 1 97 ? 6.393 4.174 13.859 1.00 58.47 97 GLY A CA 1
ATOM 725 C C . GLY A 1 97 ? 7.372 3.121 13.319 1.00 58.47 97 GLY A C 1
ATOM 726 O O . GLY A 1 97 ? 8.584 3.307 13.402 1.00 58.47 97 GLY A O 1
ATOM 727 N N . THR A 1 98 ? 6.880 2.041 12.700 1.00 53.97 98 THR A N 1
ATOM 728 C CA . THR A 1 98 ? 7.729 0.954 12.171 1.00 53.97 98 THR A CA 1
ATOM 729 C C . THR A 1 98 ? 8.275 1.205 10.758 1.00 53.97 98 THR A C 1
ATOM 731 O O . THR A 1 98 ? 9.270 0.588 10.366 1.00 53.97 98 THR A O 1
ATOM 734 N N . LEU A 1 99 ? 7.671 2.120 9.988 1.00 47.34 99 LEU A N 1
ATOM 735 C CA . LEU A 1 99 ? 8.051 2.404 8.594 1.00 47.34 99 LEU A CA 1
ATOM 736 C C . LEU A 1 99 ? 9.170 3.448 8.468 1.00 47.34 99 LEU A C 1
ATOM 738 O O . LEU A 1 99 ? 9.960 3.384 7.523 1.00 47.34 99 LEU A O 1
ATOM 742 N N . VAL A 1 100 ? 9.297 4.356 9.442 1.00 48.41 100 VAL A N 1
ATOM 743 C CA . VAL A 1 100 ? 10.319 5.422 9.448 1.00 48.41 100 VAL A CA 1
ATOM 744 C C . VAL A 1 100 ? 11.747 4.854 9.381 1.00 48.41 100 VAL A C 1
ATOM 746 O O . VAL A 1 100 ? 12.618 5.441 8.746 1.00 48.41 100 VAL A O 1
ATOM 749 N N . GLY A 1 101 ? 11.988 3.666 9.947 1.00 46.88 101 GLY A N 1
ATOM 750 C CA . GLY A 1 101 ? 13.311 3.030 9.965 1.00 46.88 101 GLY A CA 1
ATOM 751 C C . GLY A 1 101 ? 13.741 2.316 8.674 1.00 46.88 101 GLY A C 1
ATOM 752 O O . GLY A 1 101 ? 14.883 1.871 8.596 1.00 46.88 101 GLY A O 1
ATOM 753 N N . LYS A 1 102 ? 12.864 2.167 7.666 1.00 53.22 102 LYS A N 1
ATOM 754 C CA . LYS A 1 102 ? 13.130 1.360 6.450 1.00 53.22 102 LYS A CA 1
ATOM 755 C C . LYS A 1 102 ? 13.146 2.149 5.139 1.00 53.22 102 LYS A C 1
ATOM 757 O O . LYS A 1 102 ? 13.154 1.538 4.070 1.00 53.22 102 LYS A O 1
ATOM 762 N N . LEU A 1 103 ? 13.173 3.480 5.186 1.00 53.28 103 LEU A N 1
ATOM 763 C CA . LEU A 1 103 ? 13.265 4.308 3.981 1.00 53.28 103 LEU A CA 1
ATOM 764 C C . LEU A 1 103 ? 14.619 4.118 3.287 1.00 53.28 103 LEU A C 1
ATOM 766 O O . LEU A 1 103 ? 15.604 4.801 3.559 1.00 53.28 103 LEU A O 1
ATOM 770 N N . VAL A 1 104 ? 14.653 3.182 2.342 1.00 57.69 104 VAL A N 1
ATOM 771 C CA . VAL A 1 104 ? 15.704 3.104 1.335 1.00 57.69 104 VAL A CA 1
ATOM 772 C C . VAL A 1 104 ? 15.540 4.330 0.438 1.00 57.69 104 VAL A C 1
ATOM 774 O O . VAL A 1 104 ? 14.611 4.413 -0.364 1.00 57.69 104 VAL A O 1
ATOM 777 N N . THR A 1 105 ? 16.417 5.319 0.599 1.00 64.44 105 THR A N 1
ATOM 778 C CA . THR A 1 105 ? 16.360 6.543 -0.203 1.00 64.44 105 THR A CA 1
ATOM 779 C C . THR A 1 105 ? 16.811 6.264 -1.635 1.00 64.44 105 THR A C 1
ATOM 781 O O . THR A 1 105 ? 17.693 5.437 -1.888 1.00 64.44 105 THR A O 1
ATOM 784 N N . LYS A 1 106 ? 16.236 6.995 -2.597 1.00 53.81 106 LYS A N 1
ATOM 785 C CA . LYS A 1 106 ? 16.631 6.947 -4.016 1.00 53.81 106 LYS A CA 1
ATOM 786 C C . LYS A 1 106 ? 18.148 7.100 -4.191 1.00 53.81 106 LYS A C 1
ATOM 788 O O . LYS A 1 106 ? 18.747 6.440 -5.033 1.00 53.81 106 LYS A O 1
ATOM 793 N N . GLU A 1 107 ? 18.779 7.923 -3.358 1.00 63.53 107 GLU A N 1
ATOM 794 C CA . GLU A 1 107 ? 20.227 8.145 -3.344 1.00 63.53 107 GLU A CA 1
ATOM 795 C C . GLU A 1 107 ? 21.024 6.905 -2.929 1.00 63.53 107 GLU A C 1
ATOM 797 O O . GLU A 1 107 ? 22.073 6.631 -3.511 1.00 63.53 107 GLU A O 1
ATOM 802 N N . LEU A 1 108 ? 20.529 6.136 -1.954 1.00 73.44 108 LEU A N 1
ATOM 803 C CA . LEU A 1 108 ? 21.164 4.895 -1.520 1.00 73.44 108 LEU A CA 1
ATOM 804 C C . LEU A 1 108 ? 21.089 3.832 -2.623 1.00 73.44 108 LEU A C 1
ATOM 806 O O . LEU A 1 108 ? 22.097 3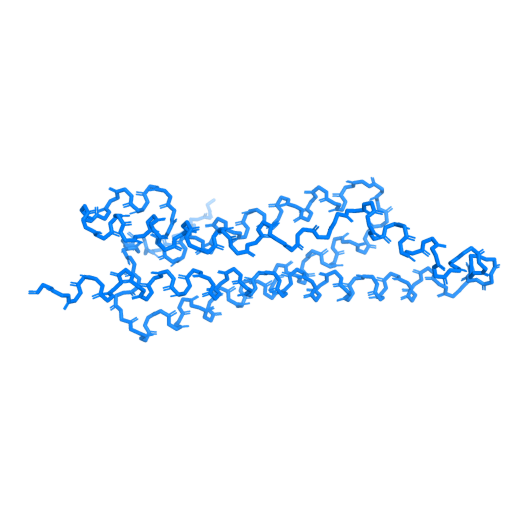.194 -2.925 1.00 73.44 108 LEU A O 1
ATOM 810 N N . VAL A 1 109 ? 19.937 3.709 -3.291 1.00 70.00 109 VAL A N 1
ATOM 811 C CA . VAL A 1 109 ? 19.757 2.814 -4.449 1.00 70.00 109 VAL A CA 1
ATOM 812 C C . VAL A 1 109 ? 20.703 3.202 -5.585 1.00 70.00 109 VAL A C 1
ATOM 814 O O . VAL A 1 109 ? 21.440 2.357 -6.087 1.00 70.00 109 VAL A O 1
ATOM 817 N N . LEU A 1 110 ? 20.753 4.488 -5.948 1.00 70.25 110 LEU A N 1
ATOM 818 C CA . LEU A 1 110 ? 21.635 4.985 -7.008 1.00 70.25 110 LEU A CA 1
ATOM 819 C C . LEU A 1 110 ? 23.116 4.741 -6.690 1.00 70.25 110 LEU A C 1
ATOM 821 O O . LEU A 1 110 ? 23.856 4.300 -7.568 1.00 70.25 110 LEU A O 1
ATOM 825 N N . LYS A 1 111 ? 23.548 4.954 -5.441 1.00 73.38 111 LYS A N 1
ATOM 826 C CA . LYS A 1 111 ? 24.929 4.686 -5.005 1.00 73.38 111 LYS A CA 1
ATOM 827 C C . LYS A 1 111 ? 25.284 3.196 -5.057 1.00 73.38 111 LYS A C 1
ATOM 829 O O . LYS A 1 111 ? 26.405 2.853 -5.433 1.00 73.38 111 LYS A O 1
ATOM 834 N N . LEU A 1 112 ? 24.349 2.306 -4.720 1.00 74.81 112 LEU A N 1
ATOM 835 C CA . LEU A 1 112 ? 24.547 0.855 -4.816 1.00 74.81 112 LEU A CA 1
ATOM 836 C C . LEU A 1 112 ? 24.612 0.384 -6.276 1.00 74.81 112 LEU 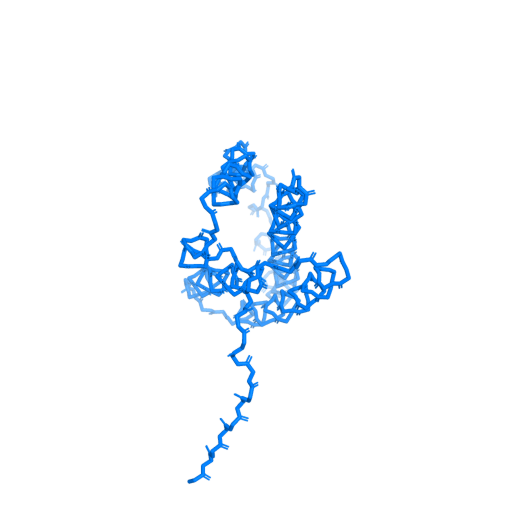A C 1
ATOM 838 O O . LEU A 1 112 ? 25.522 -0.364 -6.635 1.00 74.81 112 LEU A O 1
ATOM 842 N N . LEU A 1 113 ? 23.724 0.887 -7.140 1.00 70.62 113 LEU A N 1
ATOM 843 C CA . LEU A 1 113 ? 23.761 0.615 -8.582 1.00 70.62 113 LEU A CA 1
ATOM 844 C C . LEU A 1 113 ? 25.066 1.105 -9.221 1.00 70.62 113 LEU A C 1
ATOM 846 O O . LEU A 1 113 ? 25.689 0.370 -9.988 1.00 70.62 113 LEU A O 1
ATOM 850 N N . GLN A 1 114 ? 25.530 2.302 -8.859 1.00 69.88 114 GLN A N 1
ATOM 851 C CA . GLN A 1 114 ? 26.818 2.831 -9.314 1.00 69.88 114 GLN A CA 1
ATOM 852 C C . GLN A 1 114 ? 27.998 1.962 -8.852 1.00 69.88 114 GLN A C 1
ATOM 854 O O . GLN A 1 114 ? 28.916 1.727 -9.638 1.00 69.88 114 GLN A O 1
ATOM 859 N N . LYS A 1 115 ? 27.959 1.430 -7.620 1.00 73.75 115 LYS A N 1
ATOM 860 C CA . LYS A 1 115 ? 28.977 0.496 -7.104 1.00 73.75 115 LYS A CA 1
ATOM 861 C C . LYS A 1 115 ? 28.950 -0.882 -7.774 1.00 73.75 115 LYS A C 1
ATOM 863 O O . LYS A 1 115 ? 29.986 -1.532 -7.823 1.00 73.75 115 LYS A O 1
ATOM 868 N N . SER A 1 116 ? 27.810 -1.316 -8.312 1.00 65.94 116 SER A N 1
ATOM 869 C CA . SER A 1 116 ? 27.643 -2.652 -8.910 1.00 65.94 116 SER A CA 1
ATOM 870 C C . SER A 1 116 ? 28.223 -2.825 -10.329 1.00 65.94 116 SER A C 1
ATOM 872 O O . SER A 1 116 ? 28.087 -3.891 -10.918 1.00 65.94 116 SER A O 1
ATOM 874 N N . GLY A 1 117 ? 28.891 -1.810 -10.896 1.00 57.00 117 GLY A N 1
ATOM 875 C CA . GLY A 1 117 ? 29.580 -1.939 -12.192 1.00 57.00 117 GLY A CA 1
ATOM 876 C C . GLY A 1 117 ? 28.696 -1.735 -13.432 1.00 57.00 117 GLY A C 1
ATOM 877 O O . GLY A 1 117 ? 29.121 -2.035 -14.548 1.00 57.00 117 GLY A O 1
ATOM 878 N N . ALA A 1 118 ? 27.497 -1.156 -13.276 1.00 60.19 118 ALA A N 1
ATOM 879 C CA . ALA A 1 118 ? 26.503 -0.965 -14.346 1.00 60.19 118 ALA A CA 1
ATOM 880 C C . ALA A 1 118 ? 27.016 -0.187 -15.583 1.00 60.19 118 ALA A C 1
ATOM 882 O O . ALA A 1 118 ? 26.442 -0.276 -16.669 1.00 60.19 118 ALA A O 1
ATOM 883 N N . ARG A 1 119 ? 28.135 0.539 -15.452 1.00 57.62 119 ARG A N 1
ATOM 884 C CA . ARG A 1 119 ? 28.784 1.280 -16.546 1.00 57.62 119 ARG A CA 1
ATOM 885 C C . ARG A 1 119 ? 29.310 0.369 -17.667 1.00 57.62 119 ARG A C 1
ATOM 887 O O . ARG A 1 119 ? 29.418 0.829 -18.799 1.00 57.62 119 ARG A O 1
ATOM 894 N N . LEU A 1 120 ? 29.601 -0.904 -17.374 1.00 52.53 120 LEU A N 1
ATOM 895 C CA . LEU A 1 120 ? 30.129 -1.872 -18.348 1.00 52.53 120 LEU A CA 1
ATOM 896 C C . LEU A 1 120 ? 29.038 -2.540 -19.209 1.00 52.53 120 LEU A C 1
ATOM 898 O O . LEU A 1 120 ? 29.322 -2.965 -20.324 1.00 52.53 120 LEU A O 1
ATOM 902 N N . VAL A 1 121 ? 27.782 -2.577 -18.751 1.00 56.38 121 VAL A N 1
ATOM 903 C CA . VAL A 1 121 ? 26.670 -3.260 -19.451 1.00 56.38 121 VAL A CA 1
ATOM 904 C C . VAL A 1 121 ? 26.032 -2.381 -20.539 1.00 56.38 121 VAL A C 1
ATOM 906 O O . VAL A 1 121 ? 25.502 -2.888 -21.528 1.00 56.38 121 VAL A O 1
ATOM 909 N N . ALA A 1 122 ? 26.147 -1.054 -20.423 1.00 58.28 122 ALA A N 1
ATOM 910 C CA . ALA A 1 122 ? 25.489 -0.098 -21.318 1.00 58.28 122 ALA A CA 1
ATOM 911 C C . ALA A 1 122 ? 25.926 -0.197 -22.795 1.00 58.28 122 ALA A C 1
ATOM 913 O O . ALA A 1 122 ? 25.151 0.149 -23.684 1.00 58.28 122 ALA A O 1
ATOM 914 N N . LYS A 1 123 ? 27.145 -0.683 -23.081 1.00 57.78 123 LYS A N 1
ATOM 915 C CA . LYS A 1 123 ? 27.703 -0.697 -24.447 1.00 57.78 123 LYS A CA 1
ATOM 916 C C . LYS A 1 123 ? 27.294 -1.914 -25.291 1.00 57.78 123 LYS A C 1
ATOM 918 O O . LYS A 1 123 ? 27.252 -1.793 -26.510 1.00 57.78 123 LYS A O 1
ATOM 923 N N . SER A 1 124 ? 26.950 -3.046 -24.669 1.00 51.41 124 SER A N 1
ATOM 924 C CA . SER A 1 124 ? 26.647 -4.314 -25.374 1.00 51.41 124 SER A CA 1
ATOM 925 C C . SER A 1 124 ? 25.154 -4.672 -25.399 1.00 51.41 124 SER A C 1
ATOM 927 O O . SER A 1 124 ? 24.718 -5.548 -26.137 1.00 51.41 124 SER A O 1
ATOM 929 N N . ALA A 1 125 ? 24.353 -3.961 -24.611 1.00 54.75 125 ALA A N 1
ATOM 930 C CA . ALA A 1 125 ? 22.925 -4.169 -24.406 1.00 54.75 125 ALA A CA 1
ATOM 931 C C . ALA A 1 125 ? 22.017 -3.665 -25.552 1.00 54.75 125 ALA A C 1
ATOM 933 O O . ALA A 1 125 ? 20.881 -4.116 -25.698 1.00 54.75 125 ALA A O 1
ATOM 934 N N . ALA A 1 126 ? 22.498 -2.733 -26.377 1.00 57.84 126 ALA A N 1
ATOM 935 C CA . ALA A 1 126 ? 21.660 -1.798 -27.136 1.00 57.84 126 ALA A CA 1
ATOM 936 C C . ALA A 1 126 ? 20.660 -2.400 -28.150 1.00 57.84 126 ALA A C 1
ATOM 938 O O . ALA A 1 126 ? 19.778 -1.678 -28.606 1.00 57.84 126 ALA A O 1
ATOM 939 N N . ARG A 1 127 ? 20.750 -3.691 -28.508 1.00 54.53 127 ARG A N 1
ATOM 940 C CA . ARG A 1 127 ? 19.839 -4.322 -29.489 1.00 54.53 127 ARG A CA 1
ATOM 941 C C . ARG A 1 127 ? 18.880 -5.380 -28.927 1.00 54.53 127 ARG A C 1
ATOM 943 O O . ARG A 1 127 ? 17.896 -5.676 -29.589 1.00 54.53 127 ARG A O 1
ATOM 950 N N . VAL A 1 128 ? 19.108 -5.902 -27.716 1.00 48.62 128 VAL A N 1
ATOM 951 C CA . VAL A 1 128 ? 18.239 -6.926 -27.075 1.00 48.62 128 VAL A CA 1
ATOM 952 C C . VAL A 1 128 ? 17.620 -6.416 -25.763 1.00 48.62 128 VAL A C 1
ATOM 954 O O . VAL A 1 128 ? 16.550 -6.852 -25.343 1.00 48.62 128 VAL A O 1
ATOM 957 N N . VAL A 1 129 ? 18.254 -5.421 -25.137 1.00 54.44 129 VAL A N 1
ATOM 958 C CA . VAL A 1 129 ? 17.858 -4.860 -23.839 1.00 54.44 129 VAL A CA 1
ATOM 959 C C . VAL A 1 129 ? 16.628 -3.950 -23.832 1.00 54.44 129 VAL A C 1
ATOM 961 O O . VAL A 1 129 ? 15.992 -3.926 -22.780 1.00 54.44 129 VAL A O 1
ATOM 964 N N . PRO A 1 130 ? 16.202 -3.251 -24.906 1.00 58.94 130 PRO A N 1
ATOM 965 C CA . PRO A 1 130 ? 15.033 -2.390 -24.772 1.00 58.94 130 PRO A CA 1
ATOM 966 C C . PRO A 1 130 ? 13.773 -3.187 -24.416 1.00 58.94 130 PRO A C 1
ATOM 968 O O . PRO A 1 130 ? 13.073 -2.795 -23.492 1.00 58.94 130 PRO A O 1
ATOM 971 N N . LEU A 1 131 ? 13.500 -4.329 -25.056 1.00 66.31 131 LEU A N 1
ATOM 972 C CA . LEU A 1 131 ? 12.291 -5.112 -24.758 1.00 66.31 131 LEU A CA 1
ATOM 973 C C . LEU A 1 131 ? 12.430 -5.962 -23.487 1.00 66.31 131 LEU A C 1
ATOM 975 O O . LEU A 1 131 ? 11.553 -5.931 -22.628 1.00 66.31 131 LEU A O 1
ATOM 979 N N . ALA A 1 132 ? 13.543 -6.687 -23.331 1.00 71.81 132 ALA A N 1
ATOM 980 C CA . ALA A 1 132 ? 13.767 -7.525 -22.150 1.00 71.81 132 ALA A CA 1
ATOM 981 C C . ALA A 1 132 ? 13.879 -6.690 -20.863 1.00 71.81 132 ALA A C 1
ATOM 983 O O . ALA A 1 132 ? 13.351 -7.075 -19.822 1.00 71.81 132 ALA A O 1
ATOM 984 N N . GLY A 1 133 ? 14.517 -5.518 -20.946 1.00 72.31 133 GLY A N 1
ATOM 985 C CA . GLY A 1 133 ? 14.605 -4.569 -19.843 1.00 72.31 133 GLY A CA 1
ATOM 986 C C . GLY A 1 133 ? 13.246 -3.987 -19.467 1.00 72.31 133 GLY A C 1
ATOM 987 O O . GLY A 1 133 ? 12.952 -3.887 -18.280 1.00 72.31 133 GLY A O 1
ATOM 988 N N . GLN A 1 134 ? 12.391 -3.668 -20.445 1.00 76.25 134 GLN A N 1
ATOM 989 C CA . GLN A 1 134 ? 11.027 -3.192 -20.185 1.00 76.25 134 GLN A CA 1
ATOM 990 C C . GLN A 1 134 ? 10.169 -4.268 -19.509 1.00 76.25 134 GLN A C 1
ATOM 992 O O . GLN A 1 134 ? 9.521 -3.979 -18.508 1.00 76.25 134 GLN A O 1
ATOM 997 N N . ILE A 1 135 ? 10.232 -5.522 -19.976 1.00 83.31 135 ILE A N 1
ATOM 998 C CA . ILE A 1 135 ? 9.510 -6.646 -19.355 1.00 83.31 135 ILE A CA 1
ATOM 999 C C . ILE A 1 135 ? 9.984 -6.870 -17.915 1.00 83.31 135 ILE A C 1
ATOM 1001 O O . ILE A 1 135 ? 9.163 -6.977 -17.004 1.00 83.31 135 ILE A O 1
ATOM 1005 N N . ALA A 1 136 ? 11.301 -6.914 -17.691 1.00 83.69 136 ALA A N 1
ATOM 1006 C CA . ALA A 1 136 ? 11.859 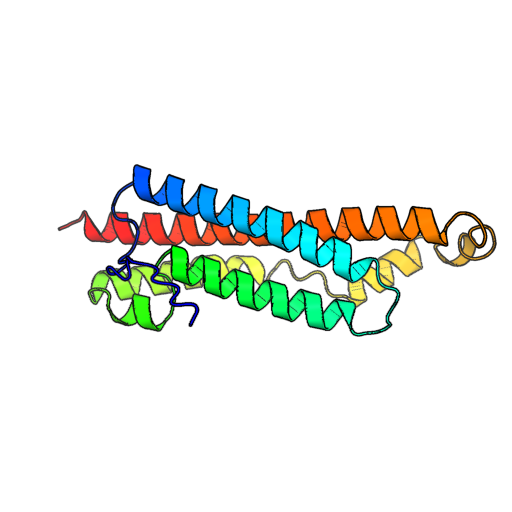-7.090 -16.354 1.00 83.69 136 ALA A CA 1
ATOM 1007 C C . ALA A 1 136 ? 11.478 -5.928 -15.423 1.00 83.69 136 ALA A C 1
ATOM 1009 O O . ALA A 1 136 ? 11.069 -6.158 -14.287 1.00 83.69 136 ALA A O 1
ATOM 1010 N N . SER A 1 137 ? 11.553 -4.688 -15.913 1.00 80.44 137 SER A N 1
ATOM 1011 C CA . SER A 1 137 ? 11.218 -3.490 -15.134 1.00 80.44 137 SER A CA 1
ATOM 1012 C C . SER A 1 137 ? 9.731 -3.449 -14.782 1.00 80.44 137 SER A C 1
ATOM 1014 O O . SER A 1 137 ? 9.396 -3.223 -13.622 1.00 80.44 137 SER A O 1
ATOM 1016 N N . ALA A 1 138 ? 8.846 -3.764 -15.732 1.00 82.88 138 ALA A N 1
ATOM 1017 C CA . ALA A 1 138 ? 7.408 -3.864 -15.495 1.00 82.88 138 ALA A CA 1
ATOM 1018 C C . ALA A 1 138 ? 7.069 -4.976 -14.487 1.00 82.88 138 ALA A C 1
ATOM 1020 O O . ALA A 1 138 ? 6.244 -4.773 -13.598 1.00 82.88 138 ALA A O 1
ATOM 1021 N N . ALA A 1 139 ? 7.738 -6.133 -14.562 1.00 85.69 139 ALA A N 1
ATOM 1022 C CA . ALA A 1 139 ? 7.547 -7.224 -13.604 1.00 85.69 139 ALA A CA 1
ATOM 1023 C C . ALA A 1 139 ? 8.004 -6.845 -12.184 1.00 85.69 139 ALA A C 1
ATOM 1025 O O . ALA A 1 139 ? 7.316 -7.154 -11.208 1.00 85.69 139 ALA A O 1
ATOM 1026 N N . ILE A 1 140 ? 9.140 -6.151 -12.061 1.00 85.81 140 ILE A N 1
ATOM 1027 C CA . ILE A 1 140 ? 9.643 -5.643 -10.779 1.00 85.81 140 ILE A CA 1
ATOM 1028 C C . ILE A 1 140 ? 8.690 -4.580 -10.220 1.00 85.81 140 ILE A C 1
ATOM 1030 O O . ILE A 1 140 ? 8.305 -4.670 -9.054 1.00 85.81 140 ILE A O 1
ATOM 1034 N N . GLY A 1 141 ? 8.258 -3.621 -11.045 1.00 84.06 141 GLY A N 1
ATOM 1035 C CA . GLY A 1 141 ? 7.291 -2.587 -10.668 1.00 84.06 141 GLY A CA 1
ATOM 1036 C C . GLY A 1 141 ? 5.968 -3.184 -10.187 1.00 84.06 141 GLY A C 1
ATOM 1037 O O . GLY A 1 141 ? 5.517 -2.879 -9.082 1.00 84.06 141 GLY A O 1
ATOM 1038 N N . PHE A 1 142 ? 5.410 -4.137 -10.943 1.00 87.81 142 PHE A N 1
ATOM 1039 C CA . PHE A 1 142 ? 4.232 -4.913 -10.545 1.00 87.81 142 PHE A CA 1
ATOM 1040 C C . PHE A 1 142 ? 4.420 -5.577 -9.176 1.00 87.81 142 PHE A C 1
ATOM 1042 O O . PHE A 1 142 ? 3.550 -5.485 -8.305 1.00 87.81 142 PHE A O 1
ATOM 1049 N N . ALA A 1 143 ? 5.547 -6.269 -8.983 1.00 88.75 143 ALA A N 1
ATOM 1050 C CA . ALA A 1 143 ? 5.819 -7.005 -7.758 1.00 88.75 143 ALA A CA 1
ATOM 1051 C C . ALA A 1 143 ? 5.917 -6.072 -6.545 1.00 88.75 143 ALA A C 1
ATOM 1053 O O . ALA A 1 143 ? 5.289 -6.357 -5.523 1.00 88.75 143 ALA A O 1
ATOM 1054 N N . LEU A 1 144 ? 6.638 -4.955 -6.676 1.00 88.12 144 LEU A N 1
ATOM 1055 C CA . LEU A 1 144 ? 6.795 -3.953 -5.622 1.00 88.12 144 LEU A CA 1
ATOM 1056 C C . LEU A 1 144 ? 5.462 -3.286 -5.276 1.00 88.12 144 LEU A C 1
ATOM 1058 O O . LEU A 1 144 ? 5.083 -3.274 -4.105 1.00 88.12 144 LEU A O 1
ATOM 1062 N N . PHE A 1 145 ? 4.712 -2.816 -6.277 1.00 88.12 145 PHE A N 1
ATOM 1063 C CA . PHE A 1 145 ? 3.401 -2.197 -6.068 1.00 88.12 145 PHE A CA 1
ATOM 1064 C C . PHE A 1 145 ? 2.452 -3.157 -5.342 1.00 88.12 145 PHE A C 1
ATOM 1066 O O . PHE A 1 145 ? 1.827 -2.802 -4.340 1.00 88.12 145 PHE A O 1
ATOM 1073 N N . ARG A 1 146 ? 2.381 -4.414 -5.806 1.00 91.69 146 ARG A N 1
ATOM 1074 C CA . ARG A 1 146 ? 1.549 -5.454 -5.189 1.00 91.69 146 ARG A CA 1
ATOM 1075 C C . ARG A 1 146 ? 1.983 -5.744 -3.755 1.00 91.69 146 ARG A C 1
ATOM 1077 O O . ARG A 1 146 ? 1.132 -5.874 -2.880 1.00 91.69 146 ARG A O 1
ATOM 1084 N N . GLN A 1 147 ? 3.287 -5.858 -3.512 1.00 91.44 147 GLN A N 1
ATOM 1085 C CA . GLN A 1 147 ? 3.826 -6.134 -2.185 1.00 91.44 147 GLN A CA 1
ATOM 1086 C C . GLN A 1 147 ? 3.495 -5.006 -1.203 1.00 91.44 147 GLN A C 1
ATOM 1088 O O . GLN A 1 147 ? 3.008 -5.290 -0.111 1.00 91.44 147 GLN A O 1
ATOM 1093 N N . MET A 1 148 ? 3.707 -3.748 -1.594 1.00 88.62 148 MET A N 1
ATOM 1094 C CA . MET A 1 148 ? 3.387 -2.584 -0.762 1.00 88.62 148 MET A CA 1
ATOM 1095 C C . MET A 1 148 ? 1.884 -2.481 -0.493 1.00 88.62 148 MET A C 1
ATOM 1097 O O . MET A 1 148 ? 1.474 -2.311 0.652 1.00 88.62 148 MET A O 1
ATOM 1101 N N . GLY A 1 149 ? 1.053 -2.659 -1.525 1.00 89.25 149 GLY A N 1
ATOM 1102 C CA . GLY A 1 149 ? -0.400 -2.662 -1.368 1.00 89.25 149 GLY A CA 1
ATOM 1103 C C . GLY A 1 149 ? -0.877 -3.760 -0.417 1.00 89.25 149 GLY A C 1
ATOM 1104 O O . GLY A 1 149 ? -1.694 -3.500 0.458 1.00 89.25 149 GLY A O 1
ATOM 1105 N N . TYR A 1 150 ? -0.329 -4.975 -0.515 1.00 93.62 150 TYR A N 1
ATOM 1106 C CA . TYR A 1 150 ? -0.656 -6.049 0.426 1.00 93.62 150 TYR A CA 1
ATOM 1107 C C . TYR A 1 150 ? -0.216 -5.735 1.846 1.00 93.62 150 TYR A C 1
ATOM 1109 O O . TYR A 1 150 ? -0.989 -5.964 2.767 1.00 93.62 150 TYR A O 1
ATOM 1117 N N . GLN A 1 151 ? 0.989 -5.196 2.035 1.00 90.88 151 GLN A N 1
ATOM 1118 C CA . GLN A 1 151 ? 1.444 -4.773 3.358 1.00 90.88 151 GLN A CA 1
ATOM 1119 C C . GLN A 1 151 ? 0.485 -3.752 3.978 1.00 90.88 151 GLN A C 1
ATOM 1121 O O . GLN A 1 151 ? 0.165 -3.879 5.158 1.00 90.88 151 GLN A O 1
ATOM 1126 N N . HIS A 1 152 ? -0.031 -2.806 3.186 1.00 89.31 152 HIS A N 1
ATOM 1127 C CA . HIS A 1 152 ? -1.043 -1.853 3.647 1.00 89.31 152 HIS A CA 1
ATOM 1128 C C . HIS A 1 152 ? -2.367 -2.536 4.011 1.00 89.31 152 HIS A C 1
ATOM 1130 O O . HIS A 1 152 ? -2.912 -2.287 5.081 1.00 89.31 152 HIS A O 1
ATOM 1136 N N . VAL A 1 153 ? -2.850 -3.472 3.186 1.00 91.19 153 VAL A N 1
ATOM 1137 C CA . VAL A 1 153 ? -4.055 -4.264 3.501 1.00 91.19 153 VAL A CA 1
ATOM 1138 C C . VAL A 1 153 ? -3.896 -5.038 4.814 1.00 91.19 153 VAL A C 1
ATOM 1140 O O . VAL A 1 153 ? -4.817 -5.057 5.630 1.00 91.19 153 VAL A O 1
ATOM 1143 N N . GLU A 1 154 ? -2.736 -5.654 5.049 1.00 91.56 154 GLU A N 1
ATOM 1144 C CA . GLU A 1 154 ? -2.444 -6.345 6.311 1.00 91.56 154 GLU A CA 1
ATOM 1145 C C . GLU A 1 154 ? -2.393 -5.384 7.501 1.00 91.56 154 GLU A C 1
ATOM 1147 O O . GLU A 1 154 ? -2.880 -5.717 8.579 1.00 91.56 154 GLU A O 1
ATOM 1152 N N . ALA A 1 155 ? -1.829 -4.191 7.313 1.00 88.25 155 ALA A N 1
ATOM 1153 C CA . ALA A 1 155 ? -1.789 -3.160 8.340 1.00 88.25 155 ALA A CA 1
ATOM 1154 C C . ALA A 1 155 ? -3.210 -2.713 8.724 1.00 88.25 155 ALA A C 1
ATOM 1156 O O . ALA A 1 155 ? -3.568 -2.784 9.897 1.00 88.25 155 ALA A O 1
ATOM 1157 N N . CYS A 1 156 ? -4.055 -2.367 7.747 1.00 86.81 156 CYS A N 1
ATOM 1158 C CA . CYS A 1 156 ? -5.460 -2.012 7.981 1.00 86.81 156 CYS A CA 1
ATOM 1159 C C . CYS A 1 156 ? -6.254 -3.154 8.625 1.00 86.81 156 CYS A C 1
ATOM 1161 O O . CYS A 1 156 ? -7.075 -2.914 9.507 1.00 86.81 156 CYS A O 1
ATOM 1163 N N . THR A 1 157 ? -5.972 -4.398 8.231 1.00 90.19 157 THR A N 1
ATOM 1164 C CA . THR A 1 157 ? -6.577 -5.591 8.834 1.00 90.19 157 THR A CA 1
ATOM 1165 C C . THR A 1 157 ? -6.268 -5.680 10.330 1.00 90.19 157 THR A C 1
ATOM 1167 O O . THR A 1 157 ? -7.175 -5.907 11.127 1.00 90.19 157 THR A O 1
ATOM 1170 N N . ARG A 1 158 ? -5.008 -5.457 10.724 1.00 88.81 158 ARG A N 1
ATOM 1171 C CA . ARG A 1 158 ? -4.592 -5.462 12.137 1.00 88.81 158 ARG A CA 1
ATOM 1172 C C . ARG A 1 158 ? -5.251 -4.338 12.931 1.00 88.81 158 ARG A C 1
ATOM 1174 O O . ARG A 1 158 ? -5.789 -4.608 13.997 1.00 88.81 158 ARG A O 1
ATOM 1181 N N . VAL A 1 159 ? -5.283 -3.115 12.386 1.00 86.31 159 VAL A N 1
ATOM 1182 C CA . VAL A 1 159 ? -5.985 -1.985 13.027 1.00 86.31 159 VAL A CA 1
ATOM 1183 C C . VAL A 1 159 ? -7.452 -2.326 13.254 1.00 86.31 159 VAL A C 1
ATOM 1185 O O . VAL A 1 159 ? -7.955 -2.177 14.362 1.00 86.31 159 VAL A O 1
ATOM 1188 N N . ALA A 1 160 ? -8.144 -2.813 12.222 1.00 86.06 160 ALA A N 1
ATOM 1189 C CA . ALA A 1 160 ? -9.557 -3.151 12.333 1.00 86.06 160 ALA A CA 1
ATOM 1190 C C . ALA A 1 160 ? -9.803 -4.238 13.396 1.00 86.06 160 ALA A C 1
ATOM 1192 O O . ALA A 1 160 ? -10.744 -4.117 14.175 1.00 86.06 160 ALA A O 1
ATOM 1193 N N . GLN A 1 161 ? -8.933 -5.251 13.488 1.00 86.69 161 GLN A N 1
ATOM 1194 C CA . GLN A 1 161 ? -9.002 -6.273 14.539 1.00 86.69 161 GLN A CA 1
ATOM 1195 C C . GLN A 1 161 ? -8.837 -5.680 15.944 1.00 86.69 161 GLN A C 1
ATOM 1197 O O . GLN A 1 161 ? -9.636 -5.989 16.823 1.00 86.69 161 GLN A O 1
ATOM 1202 N N . GLU A 1 162 ? -7.842 -4.816 16.160 1.00 84.12 162 GLU A N 1
ATOM 1203 C CA . GLU A 1 162 ? -7.612 -4.168 17.460 1.00 84.12 162 GLU A CA 1
ATOM 1204 C C . GLU A 1 162 ? -8.809 -3.315 17.895 1.00 84.12 162 GLU A C 1
ATOM 1206 O O . GLU A 1 162 ? -9.239 -3.386 19.047 1.00 84.12 162 GLU A O 1
ATOM 1211 N N . VAL A 1 163 ? -9.409 -2.563 16.968 1.00 82.31 163 VAL A N 1
ATOM 1212 C CA . VAL A 1 163 ? -10.574 -1.725 17.280 1.00 82.31 163 VAL A CA 1
ATOM 1213 C C . VAL A 1 163 ? -11.816 -2.569 17.595 1.00 82.31 163 VAL A C 1
ATOM 1215 O O . VAL A 1 163 ? -12.570 -2.224 18.504 1.00 82.31 163 VAL A O 1
ATOM 1218 N N . VAL A 1 164 ? -12.025 -3.690 16.895 1.00 81.88 164 VAL A N 1
ATOM 1219 C CA . VAL A 1 164 ? -13.128 -4.627 17.185 1.00 81.88 164 VAL A CA 1
ATOM 1220 C C . VAL A 1 164 ? -12.948 -5.300 18.550 1.00 81.88 164 VAL A C 1
ATOM 1222 O O . VAL A 1 164 ? -13.920 -5.441 19.289 1.00 81.88 164 VAL A O 1
ATOM 1225 N N . LEU A 1 165 ? -11.720 -5.671 18.925 1.00 81.19 165 LEU A N 1
ATOM 1226 C CA . LEU A 1 165 ? -11.429 -6.237 20.248 1.00 81.19 165 LEU A CA 1
ATOM 1227 C C . LEU A 1 165 ? -11.736 -5.251 21.383 1.00 81.19 165 LEU A C 1
ATOM 1229 O O . LEU A 1 165 ? -12.253 -5.663 22.420 1.00 81.19 165 LEU A O 1
ATOM 1233 N N . GLU A 1 166 ? -11.447 -3.961 21.200 1.00 77.19 166 GLU A N 1
ATOM 1234 C CA . GLU A 1 166 ? -11.803 -2.934 22.188 1.00 77.19 166 GLU A CA 1
ATOM 1235 C C . GLU A 1 166 ? -13.314 -2.693 22.282 1.00 77.19 166 GLU A C 1
ATOM 1237 O O . GLU A 1 166 ? -13.798 -2.387 23.368 1.00 77.19 166 GLU A O 1
ATOM 1242 N N . ALA A 1 167 ? -14.061 -2.873 21.188 1.00 72.75 167 ALA A N 1
ATOM 1243 C CA . ALA A 1 167 ? -15.522 -2.764 21.181 1.00 72.75 167 ALA A CA 1
ATOM 1244 C C . ALA A 1 167 ? -16.232 -3.951 21.858 1.00 72.75 167 ALA A C 1
ATOM 1246 O O . ALA A 1 167 ? -17.362 -3.810 22.306 1.00 72.75 167 ALA A O 1
ATOM 1247 N N . GLY A 1 168 ? -15.590 -5.122 21.930 1.00 68.62 168 GLY A N 1
ATOM 1248 C CA . GLY A 1 168 ? -16.126 -6.316 22.600 1.00 68.62 168 GLY A CA 1
ATOM 1249 C C . GLY A 1 168 ? -15.811 -6.414 24.098 1.00 68.62 168 GLY A C 1
ATOM 1250 O O . GLY A 1 168 ? -16.097 -7.443 24.704 1.00 68.62 168 GLY A O 1
ATOM 1251 N N . LYS A 1 169 ? -15.169 -5.394 24.688 1.00 65.31 169 LYS A N 1
ATOM 1252 C CA . LYS A 1 169 ? -14.881 -5.301 26.135 1.00 65.31 169 LYS A CA 1
ATOM 1253 C C . LYS A 1 169 ? -16.001 -4.618 26.937 1.00 65.31 169 LYS A C 1
ATOM 1255 O O . LYS A 1 169 ? -15.783 -4.324 28.115 1.00 65.31 169 LYS A O 1
ATOM 1260 N N . ASP A 1 170 ? -17.133 -4.353 26.298 1.00 50.16 170 ASP A N 1
ATOM 1261 C CA . ASP A 1 170 ? -18.361 -3.823 26.897 1.00 50.16 170 ASP A CA 1
ATOM 1262 C C . ASP A 1 170 ? -19.371 -4.964 27.119 1.00 50.16 170 ASP A C 1
ATOM 1264 O O . ASP A 1 170 ? -20.084 -4.923 28.148 1.00 50.16 170 ASP A O 1
#

pLDDT: mean 74.15, std 15.92, range [29.48, 95.38]